Protein AF-A0A256A7X9-F1 (afdb_monomer_lite)

pLDDT: mean 93.07, std 4.51, range [73.38, 97.88]

Radius of gyration: 12.29 Å; chains: 1; bounding box: 25×27×32 Å

Structure (mmCIF, N/CA/C/O backbone):
data_AF-A0A256A7X9-F1
#
_entry.id   AF-A0A256A7X9-F1
#
loop_
_atom_site.group_PDB
_atom_site.id
_atom_site.type_symbol
_atom_site.label_atom_id
_atom_site.label_alt_id
_atom_site.label_comp_id
_atom_site.label_asym_id
_atom_site.label_entity_id
_atom_site.label_seq_id
_atom_site.pdbx_PDB_ins_code
_atom_site.Cartn_x
_atom_site.Cartn_y
_atom_site.Cartn_z
_atom_site.occupancy
_atom_site.B_iso_or_equiv
_atom_site.auth_seq_id
_atom_site.auth_comp_id
_atom_site.auth_asym_id
_atom_site.auth_atom_id
_atom_site.pdbx_PDB_model_num
ATOM 1 N N . MET A 1 1 ? -3.558 -7.572 8.764 1.00 90.69 1 MET A N 1
ATOM 2 C CA . MET A 1 1 ? -3.880 -6.825 7.5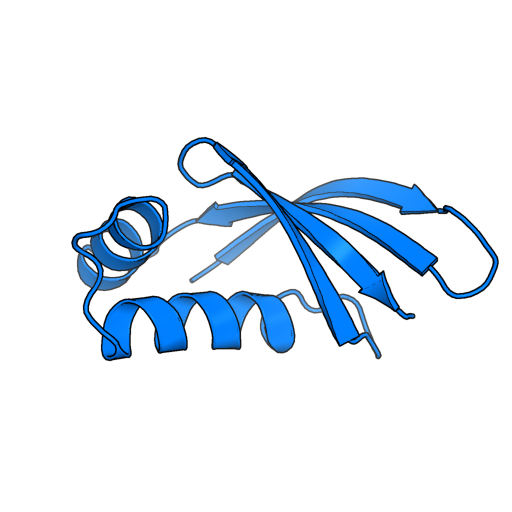32 1.00 90.69 1 MET A CA 1
ATOM 3 C C . MET A 1 1 ? -3.755 -7.721 6.306 1.00 90.69 1 MET A C 1
ATOM 5 O O . MET A 1 1 ? -2.777 -8.461 6.176 1.00 90.69 1 MET A O 1
ATOM 9 N N . LYS A 1 2 ? -4.721 -7.630 5.387 1.00 94.50 2 LYS A N 1
ATOM 10 C CA . LYS A 1 2 ? -4.679 -8.252 4.052 1.00 94.50 2 LYS A CA 1
ATOM 11 C C . LYS A 1 2 ? -4.445 -7.192 2.978 1.00 94.50 2 LYS A C 1
ATOM 13 O O . LYS A 1 2 ? -4.536 -5.999 3.252 1.00 94.50 2 LYS A O 1
ATOM 18 N N . HIS A 1 3 ? -4.172 -7.613 1.748 1.00 96.06 3 HIS A N 1
ATOM 19 C CA . HIS A 1 3 ? -4.062 -6.696 0.620 1.00 96.06 3 HIS A CA 1
ATOM 20 C C . HIS A 1 3 ? -4.560 -7.330 -0.680 1.00 96.06 3 HIS A C 1
ATOM 22 O O . HIS A 1 3 ? -4.624 -8.550 -0.825 1.00 96.06 3 HIS A O 1
ATOM 28 N N . SER A 1 4 ? -4.875 -6.476 -1.648 1.00 96.12 4 SER A N 1
ATOM 29 C CA . SER A 1 4 ? -5.112 -6.848 -3.038 1.00 96.12 4 SER A CA 1
ATOM 30 C C . SER A 1 4 ? -4.176 -6.041 -3.922 1.00 96.12 4 SER A C 1
ATOM 32 O O . SER A 1 4 ? -4.194 -4.813 -3.895 1.00 96.12 4 SER A O 1
ATOM 34 N N . ILE A 1 5 ? -3.404 -6.715 -4.768 1.00 95.50 5 ILE A N 1
ATOM 35 C CA . ILE A 1 5 ? -2.623 -6.041 -5.807 1.00 95.50 5 ILE A CA 1
ATOM 36 C C . ILE A 1 5 ? -3.594 -5.619 -6.910 1.00 95.50 5 ILE A C 1
ATOM 38 O O . ILE A 1 5 ? -4.291 -6.462 -7.474 1.00 95.50 5 ILE A O 1
ATOM 42 N N . LYS A 1 6 ? -3.673 -4.320 -7.194 1.00 97.19 6 LYS A N 1
ATOM 43 C CA . LYS A 1 6 ? -4.549 -3.757 -8.231 1.00 97.19 6 LYS A CA 1
ATOM 44 C C . LYS A 1 6 ? -3.852 -3.674 -9.577 1.00 97.19 6 LYS A C 1
ATOM 46 O O . LYS A 1 6 ? -4.472 -3.933 -10.603 1.00 97.19 6 LYS A O 1
ATOM 51 N N . SER A 1 7 ? -2.567 -3.337 -9.579 1.00 96.56 7 SER A N 1
ATOM 52 C CA . SER A 1 7 ? -1.773 -3.258 -10.800 1.00 96.56 7 SER A CA 1
ATOM 53 C C . SER A 1 7 ? -0.288 -3.461 -10.512 1.00 96.56 7 SER A C 1
ATOM 55 O O . SER A 1 7 ? 0.196 -3.232 -9.401 1.00 96.56 7 SER A O 1
ATOM 57 N N . LYS A 1 8 ? 0.430 -3.908 -11.543 1.00 95.12 8 LYS A N 1
ATOM 58 C CA . LYS A 1 8 ? 1.890 -3.976 -11.595 1.00 95.12 8 LYS A CA 1
ATOM 59 C C . LYS A 1 8 ? 2.330 -3.435 -12.947 1.00 95.12 8 LYS A C 1
ATOM 61 O O . LYS A 1 8 ? 1.897 -3.946 -13.977 1.00 95.12 8 LYS A O 1
ATOM 66 N N . GLN A 1 9 ? 3.190 -2.430 -12.947 1.00 96.38 9 GLN A N 1
ATOM 67 C CA . GLN A 1 9 ? 3.743 -1.833 -14.152 1.00 96.38 9 GLN A CA 1
ATOM 68 C C . GLN A 1 9 ? 5.262 -1.857 -14.075 1.00 96.38 9 GLN A C 1
ATOM 70 O O . GLN A 1 9 ? 5.871 -1.183 -13.248 1.00 96.38 9 GLN A O 1
ATOM 75 N N . LYS A 1 10 ? 5.885 -2.633 -14.960 1.00 95.69 10 LYS A N 1
ATOM 76 C CA . LYS A 1 10 ? 7.340 -2.663 -15.088 1.00 95.69 10 LYS A CA 1
ATOM 77 C C . LYS A 1 10 ? 7.818 -1.351 -15.719 1.00 95.69 10 LYS A C 1
ATOM 79 O O . LYS A 1 10 ? 7.286 -0.946 -16.751 1.00 95.69 10 LYS A O 1
ATOM 84 N N . ILE A 1 11 ? 8.787 -0.694 -15.088 1.00 95.38 11 ILE A N 1
ATOM 85 C CA . ILE A 1 11 ? 9.414 0.534 -15.597 1.00 95.38 11 ILE A CA 1
ATOM 86 C C . ILE A 1 11 ? 10.697 0.175 -16.346 1.00 95.38 11 ILE A C 1
ATOM 88 O O . ILE A 1 11 ? 10.901 0.612 -17.474 1.00 95.38 11 ILE A O 1
ATOM 92 N N . ASP A 1 12 ? 11.522 -0.678 -15.741 1.00 94.19 12 ASP A N 1
ATOM 93 C CA . ASP A 1 12 ? 12.714 -1.262 -16.353 1.00 94.19 12 ASP A CA 1
ATOM 94 C C . ASP A 1 12 ? 12.963 -2.671 -15.791 1.00 94.19 12 ASP A C 1
ATOM 96 O O . ASP A 1 12 ? 12.075 -3.269 -15.186 1.00 94.19 12 ASP A O 1
ATOM 100 N N . ILE A 1 13 ? 14.145 -3.243 -16.030 1.00 91.75 13 ILE A N 1
ATOM 101 C CA . ILE A 1 13 ? 14.476 -4.607 -15.609 1.00 91.75 13 ILE A CA 1
ATOM 102 C C . ILE A 1 13 ? 14.387 -4.842 -14.093 1.00 91.75 13 ILE A C 1
ATOM 104 O O . ILE A 1 13 ? 14.013 -5.956 -13.733 1.00 91.75 13 ILE A O 1
ATOM 108 N N . HIS A 1 14 ? 14.635 -3.824 -13.263 1.00 93.75 14 HIS A N 1
ATOM 109 C CA . HIS A 1 14 ? 14.650 -3.912 -11.798 1.00 93.75 14 HIS A CA 1
ATOM 110 C C . HIS A 1 14 ? 13.596 -3.025 -11.122 1.00 93.75 14 HIS A C 1
ATOM 112 O O . HIS A 1 14 ? 13.283 -3.213 -9.956 1.00 93.75 14 HIS A O 1
ATOM 118 N N . ASN A 1 15 ? 13.038 -2.026 -11.810 1.00 94.88 15 ASN A N 1
ATOM 119 C CA . ASN A 1 15 ? 12.076 -1.098 -11.219 1.00 94.88 15 ASN A CA 1
ATOM 120 C C . ASN A 1 15 ? 10.643 -1.408 -11.655 1.00 94.88 15 ASN A C 1
ATOM 122 O O . ASN A 1 15 ? 10.346 -1.581 -12.844 1.00 94.88 15 ASN A O 1
ATOM 126 N N . MET A 1 16 ? 9.724 -1.376 -10.694 1.00 96.62 16 MET A N 1
ATOM 127 C CA . MET A 1 16 ? 8.296 -1.586 -10.913 1.00 96.62 16 MET A CA 1
ATOM 128 C C . MET A 1 16 ? 7.470 -0.568 -10.124 1.00 96.62 16 MET A C 1
ATOM 130 O O . MET A 1 16 ? 7.833 -0.174 -9.021 1.00 96.62 16 MET A O 1
ATOM 134 N N . VAL A 1 17 ? 6.339 -0.152 -10.685 1.00 97.69 17 VAL A N 1
ATOM 135 C CA . VAL A 1 17 ? 5.281 0.548 -9.954 1.00 97.69 17 VAL A CA 1
ATOM 136 C C . VAL A 1 17 ? 4.183 -0.454 -9.629 1.00 97.69 17 VAL A C 1
ATOM 138 O O . VAL A 1 17 ? 3.705 -1.166 -10.513 1.00 97.69 17 VAL A O 1
ATOM 141 N N . VAL A 1 18 ? 3.797 -0.533 -8.362 1.00 97.31 18 VAL A N 1
ATOM 142 C CA . VAL A 1 18 ? 2.756 -1.443 -7.884 1.00 97.31 18 VAL A CA 1
ATOM 143 C C . VAL A 1 18 ? 1.702 -0.639 -7.149 1.00 97.31 18 VAL A C 1
ATOM 145 O O . VAL A 1 18 ? 2.019 0.107 -6.224 1.00 97.31 18 VAL A O 1
ATOM 148 N N . THR A 1 19 ? 0.445 -0.819 -7.541 1.00 97.88 19 THR A N 1
ATOM 149 C CA . THR A 1 19 ? -0.694 -0.286 -6.797 1.00 97.88 19 T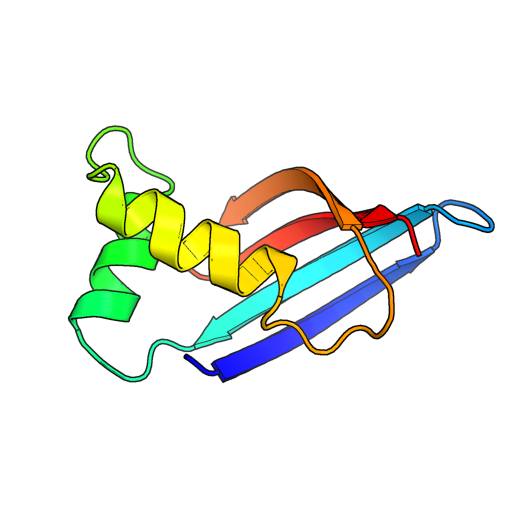HR A CA 1
ATOM 150 C C . THR A 1 19 ? -1.314 -1.411 -5.982 1.00 97.88 19 THR A C 1
ATOM 152 O O . THR A 1 19 ? -1.711 -2.444 -6.531 1.00 97.88 19 THR A O 1
ATOM 155 N N . VAL A 1 20 ? -1.405 -1.213 -4.671 1.00 97.19 20 VAL A N 1
ATOM 156 C CA . VAL A 1 20 ? -1.993 -2.157 -3.718 1.00 97.19 20 VAL A CA 1
ATOM 157 C C . VAL A 1 20 ? -3.125 -1.492 -2.953 1.00 97.19 20 VAL A C 1
ATOM 159 O O . VAL A 1 20 ? -3.035 -0.330 -2.581 1.00 97.19 20 VAL A O 1
ATOM 162 N N . GLU A 1 21 ? -4.193 -2.234 -2.704 1.00 96.88 21 GLU A N 1
ATOM 163 C CA . GLU A 1 21 ? -5.241 -1.840 -1.769 1.00 96.88 21 GLU A CA 1
ATOM 164 C C . GLU A 1 21 ? -5.062 -2.629 -0.477 1.00 96.88 21 GLU A C 1
ATOM 166 O O . GLU A 1 21 ? -5.111 -3.862 -0.491 1.00 96.88 21 GLU A O 1
ATOM 171 N N . LEU A 1 22 ? -4.855 -1.920 0.629 1.00 96.31 22 LEU A N 1
ATOM 172 C CA . LEU A 1 22 ? -4.784 -2.504 1.958 1.00 96.31 22 LEU A CA 1
ATOM 173 C C . LEU A 1 22 ? -6.192 -2.751 2.506 1.00 96.31 22 LEU A C 1
ATOM 175 O O . LEU A 1 22 ? -7.101 -1.927 2.388 1.00 96.31 22 LEU A O 1
ATOM 179 N N . GLN A 1 23 ? -6.370 -3.907 3.127 1.00 96.06 23 GLN A N 1
ATOM 180 C CA . GLN A 1 23 ? -7.623 -4.354 3.713 1.00 96.06 23 GLN A CA 1
ATOM 181 C C . GLN A 1 23 ? -7.401 -4.537 5.218 1.00 96.06 23 GLN A C 1
ATOM 183 O O . GLN A 1 23 ? -6.853 -5.569 5.630 1.00 96.06 23 GLN A O 1
ATOM 188 N N . PRO A 1 24 ? -7.766 -3.533 6.038 1.00 94.75 24 PRO A N 1
ATOM 189 C CA . PRO A 1 24 ? -7.633 -3.639 7.481 1.00 94.75 24 PRO A CA 1
ATOM 190 C C . PRO A 1 24 ? -8.572 -4.717 8.023 1.00 94.75 24 PRO A C 1
ATOM 192 O O . PRO A 1 24 ? -9.720 -4.837 7.596 1.00 94.75 24 PRO A O 1
ATOM 195 N N . GLU A 1 25 ? -8.087 -5.487 8.986 1.00 95.12 25 GLU A N 1
ATOM 196 C CA . GLU A 1 25 ? -8.839 -6.552 9.657 1.00 95.12 25 GLU A CA 1
ATOM 197 C C . GLU A 1 25 ? -9.370 -6.109 11.028 1.00 95.12 25 GLU A C 1
ATOM 199 O O . GLU A 1 25 ? -10.188 -6.796 11.635 1.00 95.12 25 GLU A O 1
ATOM 204 N N . ASN A 1 26 ? -8.923 -4.951 11.521 1.00 94.56 26 ASN A N 1
ATOM 205 C CA . ASN A 1 26 ? -9.352 -4.367 12.787 1.00 94.56 26 ASN A CA 1
ATOM 206 C C . ASN A 1 26 ? -9.332 -2.826 12.739 1.00 94.56 26 ASN A C 1
ATOM 208 O O . ASN A 1 26 ? -8.798 -2.212 11.812 1.00 94.56 26 ASN A O 1
ATOM 212 N N . VAL A 1 27 ? -9.925 -2.198 13.760 1.00 93.31 27 VAL A N 1
ATOM 213 C CA . VAL A 1 27 ? -10.061 -0.732 13.862 1.00 93.31 27 VAL A CA 1
ATOM 214 C C . VAL A 1 27 ? -8.705 -0.030 13.966 1.00 93.31 27 VAL A C 1
ATOM 216 O O . VAL A 1 27 ? -8.548 1.075 13.445 1.00 93.31 27 VAL A O 1
ATOM 219 N N . THR A 1 28 ? -7.716 -0.663 14.601 1.00 92.31 28 THR A N 1
ATOM 220 C CA . THR A 1 28 ? -6.359 -0.118 14.724 1.00 92.31 28 THR A CA 1
ATOM 221 C C . THR A 1 28 ? -5.691 -0.005 13.357 1.00 92.31 28 THR A C 1
ATOM 223 O O . THR A 1 28 ? -5.210 1.066 13.005 1.00 92.31 28 THR A O 1
ATOM 226 N N . GLU A 1 29 ? -5.736 -1.061 12.544 1.00 93.88 29 GLU A N 1
ATOM 227 C CA . GLU A 1 29 ? -5.218 -1.060 11.171 1.00 93.88 29 GLU A CA 1
ATOM 228 C C . GLU A 1 29 ? -5.952 -0.045 10.288 1.00 93.88 29 GLU A C 1
ATOM 230 O O . GLU A 1 29 ? -5.325 0.685 9.524 1.00 93.88 29 GLU A O 1
ATOM 235 N N . GLN A 1 30 ? -7.280 0.034 10.413 1.00 93.44 30 GLN A N 1
ATOM 236 C CA . GLN A 1 30 ? -8.080 0.999 9.663 1.00 93.44 30 GLN A CA 1
ATOM 237 C C . GLN A 1 30 ? -7.700 2.443 10.012 1.00 93.44 30 GLN A C 1
ATOM 239 O O . GLN A 1 30 ? -7.586 3.285 9.120 1.00 93.44 30 GLN A O 1
ATOM 244 N N . SER A 1 31 ? -7.510 2.723 11.302 1.00 92.00 31 SER A N 1
ATOM 245 C CA . SER A 1 31 ? -7.118 4.049 11.783 1.00 92.00 31 SER A CA 1
ATOM 246 C C . SER A 1 31 ? -5.707 4.391 11.326 1.00 92.00 31 SER A C 1
ATOM 248 O O . SER A 1 31 ? -5.513 5.472 10.777 1.00 92.00 31 SER A O 1
ATOM 250 N N . ALA A 1 32 ? -4.772 3.441 11.430 1.00 93.56 32 ALA A N 1
ATOM 251 C CA . ALA A 1 32 ? -3.405 3.612 10.963 1.00 93.56 32 ALA A CA 1
ATOM 252 C C . ALA A 1 32 ? -3.372 3.993 9.477 1.00 93.56 32 ALA A C 1
ATOM 254 O O . ALA A 1 32 ? -2.922 5.084 9.157 1.00 93.56 32 ALA A O 1
ATOM 255 N N . ILE A 1 33 ? -3.968 3.182 8.590 1.00 93.56 33 ILE A N 1
ATOM 256 C CA . ILE A 1 33 ? -4.012 3.442 7.136 1.00 93.56 33 ILE A CA 1
ATOM 257 C C . ILE A 1 33 ? -4.556 4.842 6.823 1.00 93.56 33 ILE A C 1
ATOM 259 O O . ILE A 1 33 ? -3.974 5.582 6.028 1.00 93.56 33 ILE A O 1
ATOM 263 N N . LYS A 1 34 ? -5.678 5.211 7.452 1.00 90.81 34 LYS A N 1
ATOM 264 C CA . LYS A 1 34 ? -6.321 6.513 7.246 1.00 90.81 34 LYS A CA 1
ATOM 265 C C . LYS A 1 34 ? -5.432 7.664 7.720 1.00 90.81 34 LYS A C 1
ATOM 267 O O . LYS A 1 34 ? -5.360 8.701 7.059 1.00 90.81 34 LYS A O 1
ATOM 272 N N . ASN A 1 35 ? -4.782 7.490 8.865 1.00 89.94 35 ASN A N 1
ATOM 273 C CA . ASN A 1 35 ? -3.981 8.526 9.492 1.00 89.94 35 ASN A CA 1
ATOM 274 C C . ASN A 1 35 ? -2.625 8.695 8.804 1.00 89.94 35 ASN A C 1
ATOM 276 O O . ASN A 1 35 ? -2.142 9.819 8.784 1.00 89.94 35 ASN A O 1
ATOM 280 N N . THR A 1 36 ? -2.019 7.651 8.221 1.00 87.44 36 THR A N 1
ATOM 281 C CA . THR A 1 36 ? -0.685 7.732 7.586 1.00 87.44 36 THR A CA 1
ATOM 282 C C . THR A 1 36 ? -0.643 8.738 6.433 1.00 87.44 36 THR A C 1
ATOM 284 O O . THR A 1 36 ? 0.361 9.420 6.255 1.00 87.44 36 THR A O 1
ATOM 287 N N . GLY A 1 37 ? -1.752 8.903 5.704 1.00 73.38 37 GLY A N 1
ATOM 288 C CA . GLY A 1 37 ? -1.892 9.933 4.666 1.00 73.38 37 GLY A CA 1
ATOM 289 C C . GLY A 1 37 ? -2.183 11.341 5.208 1.00 73.38 37 GLY A C 1
ATOM 290 O O . GLY A 1 37 ? -2.276 12.295 4.440 1.00 73.38 37 GLY A O 1
ATOM 291 N N . SER A 1 38 ? -2.353 11.484 6.525 1.00 77.31 38 SER A N 1
ATOM 292 C CA . SER A 1 38 ? -2.667 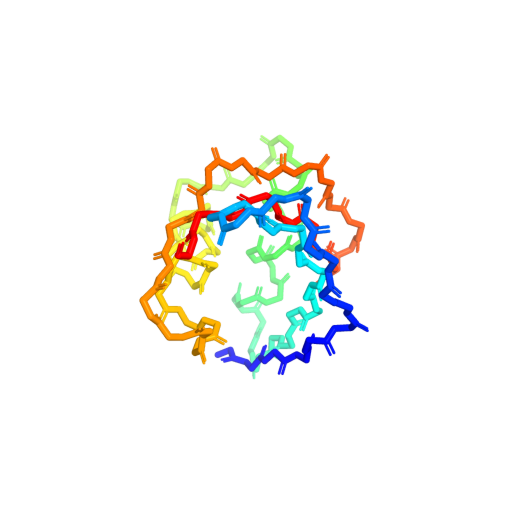12.731 7.225 1.00 77.31 38 SER A CA 1
ATOM 293 C C . SER A 1 38 ? -1.516 13.144 8.151 1.00 77.31 38 SER A C 1
ATOM 295 O O . SER A 1 38 ? -0.753 12.322 8.649 1.00 77.31 38 SER A O 1
ATOM 297 N N . MET A 1 39 ? -1.409 14.435 8.476 1.00 75.69 39 MET A N 1
ATOM 298 C CA . MET A 1 39 ? -0.375 14.938 9.404 1.00 75.69 39 MET A CA 1
ATOM 299 C C . MET A 1 39 ? -0.545 14.458 10.861 1.00 75.69 39 MET A C 1
ATOM 301 O O . MET A 1 39 ? 0.260 14.805 11.720 1.00 75.69 39 MET A O 1
ATOM 305 N N . THR A 1 40 ? -1.598 13.693 11.155 1.00 85.19 40 THR A N 1
ATOM 306 C CA . THR A 1 40 ? -1.998 13.280 12.506 1.00 85.19 40 THR A CA 1
ATOM 307 C C . THR A 1 40 ? -1.577 11.859 12.873 1.00 85.19 40 THR A C 1
ATOM 309 O O . THR A 1 40 ? -1.862 11.442 13.992 1.00 85.19 40 THR A O 1
ATOM 312 N N . ALA A 1 41 ? -0.937 11.103 11.971 1.00 87.38 41 ALA A N 1
ATOM 313 C CA . ALA A 1 41 ? -0.458 9.763 12.303 1.00 87.38 41 ALA A CA 1
ATOM 314 C C . ALA A 1 41 ? 0.624 9.797 13.381 1.00 87.38 41 ALA A C 1
ATOM 316 O O . ALA A 1 41 ? 1.637 10.493 13.252 1.00 87.38 41 ALA A O 1
ATOM 317 N N . THR A 1 42 ? 0.419 8.975 14.404 1.00 92.06 42 THR A N 1
ATOM 318 C CA . THR A 1 42 ? 1.446 8.634 15.385 1.00 92.06 42 THR A CA 1
ATOM 319 C C . THR A 1 42 ? 2.571 7.838 14.725 1.00 92.06 42 THR A C 1
ATOM 321 O O . THR A 1 42 ? 2.370 7.186 13.697 1.00 92.06 42 THR A O 1
ATOM 324 N N . ASP A 1 43 ? 3.761 7.856 15.323 1.00 91.38 43 ASP A N 1
ATOM 325 C CA . ASP A 1 43 ? 4.913 7.131 14.773 1.00 91.38 43 ASP A CA 1
ATOM 326 C C . ASP A 1 43 ? 4.647 5.620 14.686 1.00 91.38 43 ASP A C 1
ATOM 328 O O . ASP A 1 43 ? 4.980 4.994 13.685 1.00 91.38 43 ASP A O 1
ATOM 332 N N . SER A 1 44 ? 3.934 5.053 15.664 1.00 92.00 44 SER A N 1
ATOM 333 C CA . SER A 1 44 ? 3.525 3.643 15.653 1.00 92.00 44 SER A CA 1
ATOM 334 C C . SER A 1 44 ? 2.557 3.294 14.516 1.00 92.00 44 SER A C 1
ATOM 336 O O . SER A 1 44 ? 2.636 2.204 13.955 1.00 92.00 44 SER A O 1
ATOM 338 N N . GLU A 1 45 ? 1.638 4.195 14.153 1.00 92.69 45 GLU A N 1
ATOM 339 C CA . GLU A 1 45 ? 0.734 3.984 13.012 1.00 92.69 45 GLU A CA 1
ATOM 340 C C . GLU A 1 45 ? 1.484 4.031 11.680 1.00 92.69 45 GLU A C 1
ATOM 342 O O . GLU A 1 45 ? 1.207 3.221 10.793 1.00 92.69 45 GLU A O 1
ATOM 347 N N . LYS A 1 46 ? 2.448 4.953 11.545 1.00 91.56 46 LYS A N 1
ATOM 348 C CA . LYS A 1 46 ? 3.317 5.023 10.362 1.00 91.56 46 LYS A CA 1
ATOM 349 C C . LYS A 1 46 ? 4.140 3.754 10.231 1.00 91.56 46 LYS A C 1
ATOM 351 O O . LYS A 1 46 ? 4.084 3.112 9.190 1.00 91.56 46 LYS A O 1
ATOM 356 N N . GLU A 1 47 ? 4.803 3.351 11.310 1.00 93.31 47 GLU A N 1
ATOM 357 C CA . GLU A 1 47 ? 5.634 2.152 11.344 1.00 93.31 47 GLU A CA 1
ATOM 358 C C . GLU A 1 47 ? 4.829 0.890 11.002 1.00 93.31 47 GLU A C 1
ATOM 360 O O . GLU A 1 47 ? 5.293 0.057 10.226 1.00 93.31 47 GLU A O 1
ATOM 365 N N . LEU A 1 48 ? 3.599 0.752 11.510 1.00 94.31 48 LEU A N 1
ATOM 366 C CA . LEU A 1 48 ? 2.735 -0.387 11.191 1.00 94.31 48 LEU A CA 1
ATOM 367 C C . LEU A 1 48 ? 2.431 -0.481 9.688 1.00 94.31 48 LEU A C 1
ATOM 369 O O . LEU A 1 48 ? 2.517 -1.567 9.110 1.00 94.31 48 LEU A O 1
ATOM 373 N N . VAL A 1 49 ? 2.069 0.639 9.057 1.00 94.69 49 VAL A N 1
ATOM 374 C CA . VAL A 1 49 ? 1.733 0.675 7.626 1.00 94.69 49 VAL A CA 1
ATOM 375 C C . VAL A 1 49 ? 2.987 0.503 6.772 1.00 94.69 49 VAL A C 1
ATOM 377 O O . VAL A 1 49 ? 2.984 -0.322 5.860 1.00 94.69 49 VAL A O 1
ATOM 380 N N . GLU A 1 50 ? 4.070 1.212 7.085 1.00 93.44 50 GLU A N 1
ATOM 381 C CA . GLU A 1 50 ? 5.348 1.103 6.377 1.00 93.44 50 GLU A CA 1
ATOM 382 C C . GLU A 1 50 ? 5.893 -0.325 6.444 1.00 93.44 50 GLU A C 1
ATOM 384 O O . GLU A 1 50 ? 6.137 -0.933 5.403 1.00 93.44 50 GLU A O 1
ATOM 389 N N . ASN A 1 51 ? 5.965 -0.936 7.629 1.00 94.38 51 ASN A N 1
ATOM 390 C CA . ASN A 1 51 ? 6.418 -2.320 7.765 1.00 94.38 51 ASN A CA 1
ATOM 391 C C . ASN A 1 51 ? 5.571 -3.283 6.927 1.00 94.38 51 ASN A C 1
ATOM 393 O O . ASN A 1 51 ? 6.106 -4.188 6.282 1.00 94.38 51 ASN A O 1
ATOM 397 N N . TYR A 1 52 ? 4.253 -3.080 6.870 1.00 95.31 52 TYR A N 1
ATOM 398 C CA . TYR A 1 52 ? 3.406 -3.913 6.025 1.00 95.31 52 TYR A CA 1
ATOM 399 C C . TYR A 1 52 ? 3.681 -3.704 4.527 1.00 95.31 52 TYR A C 1
ATOM 401 O O . TYR A 1 52 ? 3.738 -4.676 3.776 1.00 95.31 52 TYR A O 1
ATOM 409 N N . LEU A 1 53 ? 3.905 -2.470 4.070 1.00 94.94 53 LEU A N 1
ATOM 410 C CA . LEU A 1 53 ? 4.253 -2.192 2.671 1.00 94.94 53 LEU A CA 1
ATOM 411 C C . LEU A 1 53 ? 5.634 -2.756 2.298 1.00 94.94 53 LEU A C 1
ATOM 413 O O . LEU A 1 53 ? 5.820 -3.225 1.175 1.00 94.94 53 LEU A O 1
ATOM 417 N N . HIS A 1 54 ? 6.584 -2.761 3.233 1.00 93.75 54 HIS A N 1
ATOM 418 C CA . HIS A 1 54 ? 7.942 -3.265 3.021 1.00 93.75 54 HIS A CA 1
ATOM 419 C C . HIS A 1 54 ? 8.050 -4.793 3.074 1.00 93.75 54 HIS A C 1
ATOM 421 O O . HIS A 1 54 ? 8.830 -5.362 2.314 1.00 93.75 54 HIS A O 1
ATOM 427 N N . PHE A 1 55 ? 7.275 -5.460 3.932 1.00 91.94 55 PHE A N 1
ATOM 428 C CA . PHE A 1 55 ? 7.459 -6.891 4.212 1.00 91.94 55 PHE A CA 1
ATOM 429 C C . PHE A 1 55 ? 6.199 -7.742 3.993 1.00 91.94 55 PHE A C 1
ATOM 431 O O . PHE A 1 55 ? 6.287 -8.958 3.832 1.00 91.94 55 PHE A O 1
ATOM 438 N N . GLY A 1 56 ? 5.015 -7.129 3.983 1.00 91.44 56 GLY A N 1
ATOM 439 C CA . GLY A 1 56 ? 3.720 -7.813 3.995 1.00 91.44 56 GLY A CA 1
ATOM 440 C C . GLY A 1 56 ? 3.064 -8.021 2.627 1.00 91.44 56 GLY A C 1
ATOM 441 O O . GLY A 1 56 ? 2.075 -8.751 2.547 1.00 91.44 56 GLY A O 1
ATOM 442 N N . LEU A 1 57 ? 3.582 -7.425 1.543 1.00 90.75 57 LEU A N 1
ATOM 443 C CA . LEU A 1 57 ? 2.933 -7.508 0.222 1.00 90.75 57 LEU A CA 1
ATOM 444 C C . LEU A 1 57 ? 3.191 -8.828 -0.516 1.00 90.75 57 LEU A C 1
ATOM 446 O O . LEU A 1 57 ? 2.592 -9.069 -1.561 1.00 90.75 57 LEU A O 1
ATOM 450 N N . GLY A 1 58 ? 4.099 -9.677 -0.023 1.00 86.88 58 GLY A N 1
ATOM 451 C CA . GLY A 1 58 ? 4.369 -10.986 -0.630 1.00 86.88 58 GLY A CA 1
ATOM 452 C C . GLY A 1 58 ? 4.782 -10.911 -2.10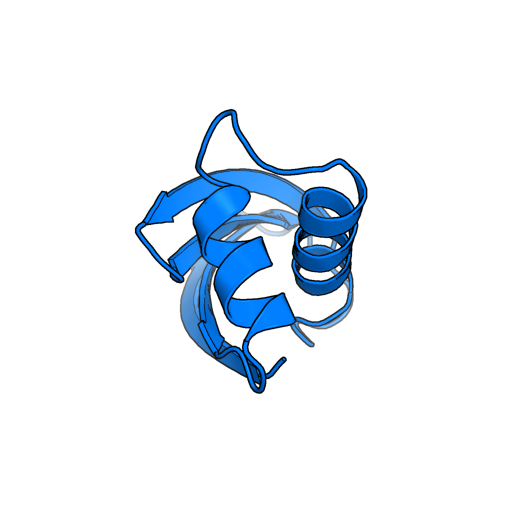7 1.00 86.88 58 GLY A C 1
ATOM 453 O O . GLY A 1 58 ? 4.475 -11.815 -2.881 1.00 86.88 58 GLY A O 1
ATOM 454 N N . LEU A 1 59 ? 5.448 -9.826 -2.520 1.00 84.88 59 LEU A N 1
ATOM 455 C CA . LEU A 1 59 ? 5.845 -9.594 -3.915 1.00 84.88 59 LEU A CA 1
ATOM 456 C C . LEU A 1 59 ? 7.137 -10.326 -4.320 1.00 84.88 59 LEU A C 1
ATOM 458 O O . LEU A 1 59 ? 7.560 -10.188 -5.464 1.00 84.88 59 LEU A O 1
ATOM 462 N N . GLY A 1 60 ? 7.722 -11.123 -3.421 1.00 87.00 60 GLY A N 1
ATOM 463 C CA . GLY A 1 60 ? 9.025 -11.767 -3.596 1.00 87.00 60 GLY A CA 1
ATOM 464 C C . GLY A 1 60 ? 10.133 -10.974 -2.909 1.00 87.00 60 GLY A C 1
ATOM 465 O O . GLY A 1 60 ? 9.882 -10.315 -1.902 1.00 87.00 60 GLY A O 1
ATOM 466 N N . GLU A 1 61 ? 11.347 -11.037 -3.449 1.00 89.50 61 GLU A N 1
ATOM 467 C CA . GLU A 1 61 ? 12.416 -10.119 -3.059 1.00 89.50 61 GLU A CA 1
ATOM 468 C C . GLU A 1 61 ? 12.121 -8.759 -3.692 1.00 89.50 61 GLU A C 1
ATOM 470 O O . GLU A 1 61 ? 12.119 -8.615 -4.911 1.00 89.50 61 GLU A O 1
ATOM 475 N N . TYR A 1 62 ? 11.775 -7.775 -2.865 1.00 93.88 62 TYR A N 1
ATOM 476 C CA . TYR A 1 62 ? 11.579 -6.405 -3.315 1.00 93.88 62 TYR A CA 1
ATOM 477 C C . TYR A 1 62 ? 12.001 -5.418 -2.235 1.00 93.88 62 TYR A C 1
ATOM 479 O O . TYR A 1 62 ? 12.129 -5.751 -1.058 1.00 93.88 62 TYR A O 1
ATOM 487 N N . SER A 1 63 ? 12.212 -4.173 -2.636 1.00 95.25 63 SER A N 1
ATOM 488 C CA . SER A 1 63 ? 12.422 -3.052 -1.726 1.00 95.25 63 SER A CA 1
ATOM 489 C C . SER A 1 63 ? 11.559 -1.882 -2.160 1.00 95.25 63 SER A C 1
ATOM 491 O O . SER A 1 63 ? 11.582 -1.485 -3.325 1.00 95.25 63 SER A O 1
ATOM 493 N N . VAL A 1 64 ? 10.783 -1.319 -1.234 1.00 95.69 64 VAL A N 1
ATOM 494 C CA . VAL A 1 64 ? 10.034 -0.087 -1.498 1.00 95.69 64 VAL A CA 1
ATOM 495 C C . VAL A 1 64 ? 11.031 1.062 -1.578 1.00 95.69 64 VAL A C 1
ATOM 497 O O . VAL A 1 64 ? 11.735 1.351 -0.617 1.00 95.69 64 VAL A O 1
ATOM 500 N N . LEU A 1 65 ? 11.106 1.696 -2.747 1.00 95.38 65 LEU A N 1
ATOM 501 C CA . LEU A 1 65 ? 11.966 2.853 -2.981 1.00 95.38 65 LEU A CA 1
ATOM 502 C C . LEU A 1 65 ? 11.248 4.154 -2.632 1.00 95.38 65 LEU A C 1
ATOM 504 O O . LEU A 1 65 ? 11.867 5.092 -2.139 1.00 95.38 65 LEU A O 1
ATOM 508 N N . GLN A 1 66 ? 9.954 4.231 -2.953 1.00 94.81 66 GLN A N 1
ATOM 509 C CA . GLN A 1 66 ? 9.172 5.450 -2.791 1.00 94.81 66 GLN A CA 1
ATOM 510 C C . GLN A 1 66 ? 7.671 5.150 -2.732 1.00 94.81 66 GLN A C 1
ATOM 512 O O . GLN A 1 66 ? 7.155 4.385 -3.549 1.00 94.81 66 GLN A O 1
ATOM 517 N N . LEU A 1 67 ? 6.958 5.825 -1.827 1.00 94.50 67 LEU A N 1
ATOM 518 C CA . LEU A 1 67 ? 5.505 5.987 -1.899 1.00 94.50 67 LEU A CA 1
ATOM 519 C C . LEU A 1 67 ? 5.186 7.112 -2.896 1.00 94.50 67 LEU A C 1
ATOM 521 O O . LEU A 1 67 ? 5.580 8.257 -2.683 1.00 94.50 67 LEU A O 1
ATOM 525 N N . LEU A 1 68 ? 4.528 6.777 -4.005 1.00 95.75 68 LEU A N 1
ATOM 526 C CA . LEU A 1 68 ? 4.183 7.730 -5.064 1.00 95.75 68 LEU A CA 1
ATOM 527 C C . LEU A 1 68 ? 2.847 8.420 -4.802 1.00 95.75 68 LEU A C 1
ATOM 529 O O . LEU A 1 68 ? 2.718 9.613 -5.054 1.00 95.75 68 LEU A O 1
ATOM 533 N N . ASP A 1 69 ? 1.863 7.660 -4.329 1.00 94.81 69 ASP A N 1
ATOM 534 C CA . ASP A 1 69 ? 0.530 8.169 -4.025 1.00 94.81 69 ASP A CA 1
ATOM 535 C C . ASP A 1 69 ? -0.153 7.310 -2.958 1.00 94.81 69 ASP A C 1
ATOM 537 O O . ASP A 1 69 ? 0.077 6.097 -2.880 1.00 94.81 69 ASP A O 1
ATOM 541 N N . GLN A 1 70 ? -1.029 7.941 -2.180 1.00 93.50 70 GLN A N 1
ATOM 542 C CA . GLN A 1 70 ? -1.979 7.269 -1.307 1.00 93.50 70 GLN A CA 1
ATOM 543 C C . GLN A 1 70 ? -3.365 7.897 -1.486 1.00 93.50 70 GLN A C 1
ATOM 545 O O . GLN A 1 70 ? -3.585 9.059 -1.155 1.00 93.50 70 GLN A O 1
ATOM 550 N N . THR A 1 71 ? -4.333 7.079 -1.895 1.00 92.50 71 THR A N 1
ATOM 551 C CA . THR A 1 71 ? -5.749 7.452 -1.951 1.00 92.50 71 THR A CA 1
ATOM 552 C C . THR A 1 71 ? -6.564 6.471 -1.110 1.00 92.50 71 THR A C 1
ATOM 554 O O . THR A 1 71 ? -6.752 5.311 -1.483 1.00 92.50 71 THR A O 1
ATOM 557 N N . ASN A 1 72 ? -7.082 6.933 0.033 1.00 91.81 72 ASN A N 1
ATOM 558 C CA . ASN A 1 72 ? -7.741 6.088 1.038 1.00 91.81 72 ASN A CA 1
ATOM 559 C C . ASN A 1 72 ? -6.832 4.915 1.463 1.00 91.81 72 ASN A C 1
ATOM 561 O O . ASN A 1 72 ? -5.751 5.134 2.007 1.00 91.81 72 ASN A O 1
ATOM 565 N N . ASN A 1 73 ? -7.261 3.682 1.181 1.00 94.44 73 ASN A N 1
ATOM 566 C CA . ASN A 1 73 ? -6.520 2.458 1.480 1.00 94.44 73 ASN A CA 1
ATOM 567 C C . ASN A 1 73 ? -5.655 1.980 0.304 1.00 94.44 73 ASN A C 1
ATOM 569 O O . ASN A 1 73 ? -5.068 0.902 0.374 1.00 94.44 73 ASN A O 1
ATOM 573 N N . THR A 1 74 ? -5.628 2.727 -0.800 1.00 96.31 74 THR A N 1
ATOM 574 C CA . THR A 1 74 ? -4.856 2.376 -1.991 1.00 96.31 74 THR A CA 1
ATOM 575 C C . THR A 1 74 ? -3.528 3.114 -1.978 1.00 96.31 74 THR A C 1
ATOM 577 O O . THR A 1 74 ? -3.501 4.337 -1.880 1.00 96.31 74 THR A O 1
ATOM 580 N N . PHE A 1 75 ? -2.440 2.364 -2.109 1.00 96.62 75 PHE A N 1
ATOM 581 C CA . PHE A 1 75 ? -1.068 2.851 -2.108 1.00 96.62 75 PHE A CA 1
ATOM 582 C C . PHE A 1 75 ? -0.427 2.520 -3.447 1.00 96.62 75 PHE A C 1
ATOM 584 O O . PHE A 1 75 ? -0.491 1.379 -3.910 1.00 96.62 75 PHE A O 1
ATOM 591 N N . THR A 1 76 ? 0.214 3.508 -4.057 1.00 97.44 76 THR A N 1
ATOM 592 C CA . THR A 1 76 ? 1.026 3.319 -5.256 1.00 97.44 76 THR A CA 1
ATOM 593 C C . THR A 1 76 ? 2.487 3.465 -4.874 1.00 97.44 76 THR A C 1
ATOM 595 O O . THR A 1 76 ? 2.921 4.521 -4.420 1.00 97.44 76 THR A O 1
ATOM 598 N N . LEU A 1 77 ? 3.250 2.393 -5.051 1.00 96.88 77 LEU A N 1
ATOM 599 C CA . LEU A 1 77 ? 4.646 2.295 -4.652 1.00 96.88 77 LEU A CA 1
ATOM 600 C C . LEU A 1 77 ? 5.533 2.160 -5.880 1.00 96.88 77 LEU A C 1
ATOM 602 O O . LEU A 1 77 ? 5.213 1.404 -6.797 1.00 96.88 77 LEU A O 1
ATOM 606 N N . LYS A 1 78 ? 6.691 2.815 -5.858 1.00 97.31 78 LYS A N 1
ATOM 607 C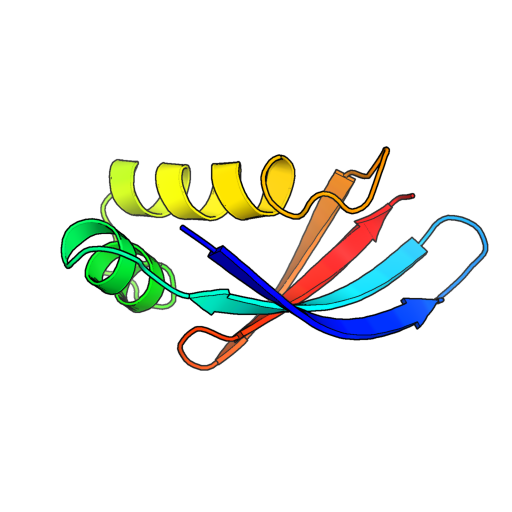 CA . LYS A 1 78 ? 7.831 2.427 -6.683 1.00 97.31 78 LYS A CA 1
ATOM 608 C C . LYS A 1 78 ? 8.673 1.434 -5.892 1.00 97.31 78 LYS A C 1
ATOM 610 O O . LYS A 1 78 ? 9.112 1.743 -4.784 1.00 97.31 78 LYS A O 1
ATOM 615 N N . ILE A 1 79 ? 8.913 0.267 -6.470 1.00 96.75 79 ILE A N 1
ATOM 616 C CA . ILE A 1 79 ? 9.706 -0.802 -5.870 1.00 96.75 79 ILE A CA 1
ATOM 617 C C . ILE A 1 79 ? 10.879 -1.185 -6.772 1.00 96.75 79 ILE A C 1
ATOM 619 O O . ILE A 1 79 ? 10.815 -1.032 -7.995 1.00 96.75 79 ILE A O 1
ATOM 623 N N . PHE A 1 80 ? 11.924 -1.703 -6.142 1.00 96.06 80 PHE A N 1
ATOM 624 C CA . PHE A 1 80 ? 13.010 -2.442 -6.772 1.00 96.06 80 PHE A CA 1
ATOM 625 C C . PHE A 1 80 ? 12.752 -3.941 -6.587 1.00 96.06 80 PHE A C 1
ATOM 627 O O . PHE A 1 80 ? 12.383 -4.335 -5.481 1.00 96.06 80 PHE A O 1
ATOM 634 N N . VAL A 1 81 ? 12.919 -4.737 -7.640 1.00 89.75 81 VAL A N 1
ATOM 635 C CA . VAL A 1 81 ? 12.780 -6.204 -7.689 1.00 89.75 81 VAL A CA 1
ATOM 636 C C . VAL A 1 81 ? 14.004 -6.840 -8.333 1.00 89.75 81 VAL A C 1
ATOM 638 O O . VAL A 1 81 ? 14.633 -6.175 -9.190 1.00 89.75 81 VAL A O 1
#

Organism: NCBI:txid2022802

Sequence (81 aa):
MKHSIKSKQKIDIHNMVVTVELQPENVTEQSAIKNTGSMTATDSEKELVENYLHFGLGLGEYSVLQLLDQTNNTFTLKIFV

Foldseek 3Di:
DDKDWPDWADPDPFKIKTKMFDDDPDPLLLCLQQCCVDPRHDPVSVCVVVCCVAPVPPPDDKGFPD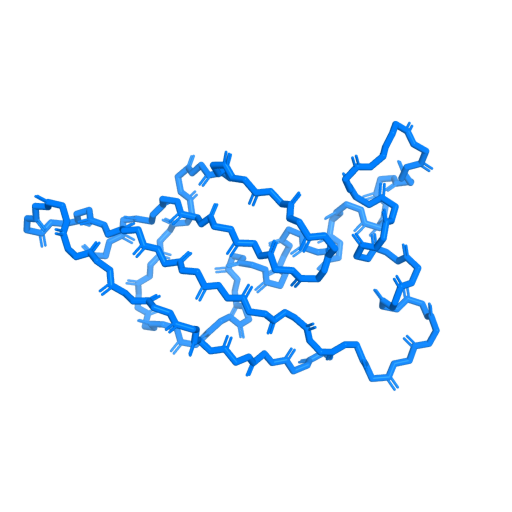FPDDDRRMTITIMTD

Secondary structure (DSSP, 8-state):
-EEEEEEEEE-SSSEEEEEEEEE-SSHHHHHHHHHHTSTT--HHHHHHHHHHHHHSS--SS-EEEEEEEEETTEEEEEEE-